Protein AF-A0A0E0DXK6-F1 (afdb_monomer_lite)

Structure (mmCIF, N/CA/C/O backbone):
data_AF-A0A0E0DXK6-F1
#
_entry.id   AF-A0A0E0DXK6-F1
#
loop_
_atom_site.group_PDB
_atom_site.id
_atom_site.type_symbol
_atom_site.label_atom_id
_atom_site.label_alt_id
_atom_site.label_comp_id
_atom_site.label_asym_id
_atom_site.label_entity_id
_atom_site.label_seq_id
_atom_site.pdbx_PDB_ins_code
_atom_site.Cartn_x
_atom_site.Cartn_y
_atom_site.Cartn_z
_atom_site.occupancy
_atom_site.B_iso_or_equiv
_atom_site.auth_seq_id
_atom_site.auth_comp_id
_atom_site.auth_asym_id
_atom_site.auth_atom_id
_atom_site.pdbx_PDB_model_num
ATOM 1 N N . MET A 1 1 ? -17.110 4.566 6.993 1.00 77.94 1 MET A N 1
ATOM 2 C CA . MET A 1 1 ? -17.532 3.185 7.330 1.00 77.94 1 MET A CA 1
ATOM 3 C C . MET A 1 1 ? -17.345 2.934 8.825 1.00 77.94 1 MET A C 1
ATOM 5 O O . MET A 1 1 ? -16.260 2.535 9.233 1.00 77.94 1 MET A O 1
ATOM 9 N N . PRO A 1 2 ? -18.360 3.194 9.663 1.00 79.94 2 PRO A N 1
ATOM 10 C CA . PRO A 1 2 ? -18.185 3.189 11.115 1.00 79.94 2 PRO A CA 1
ATOM 11 C C . PRO A 1 2 ? -17.995 1.789 11.714 1.00 79.94 2 PRO A C 1
ATOM 13 O O . PRO A 1 2 ? -17.408 1.677 12.774 1.00 79.94 2 PRO A O 1
ATOM 16 N N . ASN A 1 3 ? -18.426 0.709 11.062 1.00 87.56 3 ASN A N 1
ATOM 17 C CA . ASN A 1 3 ? -18.348 -0.640 11.646 1.00 87.56 3 ASN A CA 1
ATOM 18 C C . ASN A 1 3 ? -17.184 -1.491 11.117 1.00 87.56 3 ASN A C 1
ATOM 20 O O . ASN A 1 3 ? -17.057 -2.659 11.488 1.00 87.56 3 ASN A O 1
ATOM 24 N N . LEU A 1 4 ? -16.329 -0.928 10.259 1.00 90.69 4 LEU A N 1
ATOM 25 C CA . LEU A 1 4 ? -15.213 -1.662 9.675 1.00 90.69 4 LEU A CA 1
ATOM 26 C C . LEU A 1 4 ? -14.114 -1.863 10.723 1.00 90.69 4 LEU A C 1
ATOM 28 O O . LEU A 1 4 ? -13.473 -0.910 11.153 1.00 90.69 4 LEU A O 1
ATOM 32 N N . ARG A 1 5 ? -13.910 -3.117 11.137 1.00 89.69 5 ARG A N 1
ATOM 33 C CA . ARG A 1 5 ? -12.927 -3.489 12.170 1.00 89.69 5 ARG A CA 1
ATOM 34 C C . ARG A 1 5 ? -11.655 -4.109 11.613 1.00 89.69 5 ARG A C 1
ATOM 36 O O . ARG A 1 5 ? -10.638 -4.104 12.299 1.00 89.69 5 ARG A O 1
ATOM 43 N N . ARG A 1 6 ? -11.707 -4.660 10.403 1.00 90.75 6 ARG A N 1
ATOM 44 C CA . ARG A 1 6 ? -10.583 -5.343 9.758 1.00 90.75 6 ARG A CA 1
ATOM 45 C C . ARG A 1 6 ? -10.509 -4.889 8.313 1.00 90.75 6 ARG A C 1
ATOM 47 O O . ARG A 1 6 ? -11.538 -4.868 7.642 1.00 90.75 6 ARG A O 1
ATOM 54 N N . LEU A 1 7 ? -9.315 -4.549 7.853 1.00 89.88 7 LEU A N 1
ATOM 55 C CA . LEU A 1 7 ? -9.069 -4.130 6.480 1.00 89.88 7 LEU A CA 1
ATOM 56 C C . LEU A 1 7 ? -7.943 -4.980 5.898 1.00 89.88 7 LEU A C 1
ATOM 58 O O . LEU A 1 7 ? -6.872 -5.094 6.491 1.00 89.88 7 LEU A O 1
ATOM 62 N N . LYS A 1 8 ? -8.193 -5.571 4.731 1.00 90.69 8 LYS A N 1
ATOM 63 C CA . LYS A 1 8 ? -7.166 -6.201 3.904 1.00 90.69 8 LYS A CA 1
ATOM 64 C C . LYS A 1 8 ? -6.941 -5.324 2.683 1.00 90.69 8 LYS A C 1
ATOM 66 O O . LYS A 1 8 ? -7.903 -5.030 1.986 1.00 90.69 8 LYS A O 1
ATOM 71 N N . VAL A 1 9 ? -5.700 -4.914 2.448 1.00 88.88 9 VAL A N 1
ATOM 72 C CA . VAL A 1 9 ? -5.318 -4.114 1.274 1.00 88.88 9 VAL A CA 1
ATOM 73 C C . VAL A 1 9 ? -4.217 -4.851 0.525 1.00 88.88 9 VAL A C 1
ATOM 75 O O . VAL A 1 9 ? -3.211 -5.222 1.123 1.00 88.88 9 VAL A O 1
ATOM 78 N N . GLY A 1 10 ? -4.404 -5.091 -0.766 1.00 90.38 10 GLY A N 1
ATOM 79 C CA . GLY A 1 10 ? -3.390 -5.660 -1.649 1.00 90.38 10 GLY A CA 1
ATOM 80 C C . GLY A 1 10 ? -3.247 -4.768 -2.870 1.00 90.38 10 GLY A C 1
ATOM 81 O O . GLY A 1 10 ? -4.271 -4.423 -3.444 1.00 90.38 10 GLY A O 1
ATOM 82 N N . PHE A 1 11 ? -2.025 -4.369 -3.214 1.00 90.44 11 PHE A N 1
ATOM 83 C CA . PHE A 1 11 ? -1.752 -3.615 -4.439 1.00 90.44 11 PHE A CA 1
ATOM 84 C C . PHE A 1 11 ? -0.293 -3.777 -4.877 1.00 90.44 11 PHE A C 1
ATOM 86 O O . PHE A 1 11 ? 0.574 -4.150 -4.075 1.00 90.44 11 PHE A O 1
ATOM 93 N N . ASN A 1 12 ? -0.027 -3.483 -6.140 1.00 92.19 12 ASN A N 1
ATOM 94 C CA . ASN A 1 12 ? 1.287 -3.428 -6.746 1.00 92.19 12 ASN A CA 1
ATOM 95 C C . ASN A 1 12 ? 1.820 -2.002 -6.715 1.00 92.19 12 ASN A C 1
ATOM 97 O O . ASN A 1 12 ? 1.109 -1.028 -6.954 1.00 92.19 12 ASN A O 1
ATOM 101 N N . ALA A 1 13 ? 3.106 -1.878 -6.411 1.00 92.81 13 ALA A N 1
ATOM 102 C CA . ALA A 1 13 ? 3.802 -0.631 -6.633 1.00 92.81 13 ALA A CA 1
ATOM 103 C C . ALA A 1 13 ? 4.037 -0.443 -8.136 1.00 92.81 13 ALA A C 1
ATOM 105 O O . ALA A 1 13 ? 4.553 -1.352 -8.780 1.00 92.81 13 ALA A O 1
ATOM 106 N N . HIS A 1 14 ? 3.692 0.727 -8.663 1.00 91.31 14 HIS A N 1
ATOM 107 C CA . HIS A 1 14 ? 4.005 1.154 -10.022 1.00 91.31 14 HIS A CA 1
ATOM 108 C C . HIS A 1 14 ? 5.089 2.226 -10.020 1.00 91.31 14 HIS A C 1
ATOM 110 O O . HIS A 1 14 ? 5.211 3.021 -9.076 1.00 91.31 14 HIS A O 1
ATOM 116 N N . LYS A 1 15 ? 5.838 2.279 -11.121 1.00 92.00 15 LYS A N 1
ATOM 117 C CA . LYS A 1 15 ? 6.938 3.219 -11.293 1.00 92.00 15 LYS A CA 1
ATOM 118 C C . LYS A 1 15 ? 6.473 4.666 -11.161 1.00 92.00 15 LYS A C 1
ATOM 120 O O . LYS A 1 15 ? 5.619 5.134 -11.912 1.00 92.00 15 LYS A O 1
ATOM 125 N N . GLY A 1 16 ? 7.055 5.399 -10.211 1.00 86.31 16 GLY A N 1
ATOM 126 C CA . GLY A 1 16 ? 6.784 6.830 -10.023 1.00 86.31 16 GLY A CA 1
ATOM 127 C C . GLY A 1 16 ? 5.377 7.176 -9.512 1.00 86.31 16 GLY A C 1
ATOM 128 O O . GLY A 1 16 ? 5.025 8.359 -9.439 1.00 86.31 16 GLY A O 1
ATOM 129 N N . GLN A 1 17 ? 4.567 6.184 -9.130 1.00 88.69 17 GLN A N 1
ATOM 130 C CA . GLN A 1 17 ? 3.220 6.414 -8.616 1.00 88.69 17 GLN A CA 1
ATOM 131 C C . GLN A 1 17 ? 3.251 7.002 -7.196 1.00 88.69 17 GLN A C 1
ATOM 133 O O . GLN A 1 17 ? 4.097 6.673 -6.362 1.00 88.69 17 GLN A O 1
ATOM 138 N N . LYS A 1 18 ? 2.287 7.881 -6.893 1.00 87.56 18 LYS A N 1
ATOM 139 C CA . LYS A 1 18 ? 2.101 8.464 -5.556 1.00 87.56 18 LYS A CA 1
ATOM 140 C C . LYS A 1 18 ? 0.942 7.784 -4.829 1.00 87.56 18 LYS A C 1
ATOM 142 O O . LYS A 1 18 ? -0.215 7.960 -5.195 1.00 87.56 18 LYS A O 1
ATOM 147 N N . TYR A 1 19 ? 1.241 7.100 -3.729 1.00 87.25 19 TYR A N 1
ATOM 148 C CA . TYR A 1 19 ? 0.256 6.325 -2.956 1.00 87.25 19 TYR A CA 1
ATOM 149 C C . TYR A 1 19 ? -0.472 7.128 -1.868 1.00 87.25 19 TYR A C 1
ATOM 151 O O . TYR A 1 19 ? -1.392 6.621 -1.230 1.00 87.25 19 TYR A O 1
ATOM 159 N N . GLY A 1 20 ? -0.077 8.386 -1.636 1.00 83.00 20 GLY A N 1
ATOM 160 C CA . GLY A 1 20 ? -0.628 9.211 -0.556 1.00 83.00 20 GLY A CA 1
ATOM 161 C C . GLY A 1 20 ? -2.147 9.378 -0.641 1.00 83.00 20 GLY A C 1
ATOM 162 O O . GLY A 1 20 ? -2.840 9.139 0.342 1.00 83.00 20 GLY A O 1
ATOM 163 N N . ASN A 1 21 ? -2.670 9.708 -1.826 1.00 84.31 21 ASN A N 1
ATOM 164 C CA . ASN A 1 21 ? -4.106 9.936 -2.023 1.00 84.31 21 ASN A CA 1
ATOM 165 C C . ASN A 1 21 ? -4.917 8.640 -1.907 1.00 84.31 21 ASN A C 1
ATOM 167 O O . ASN A 1 21 ? -5.960 8.629 -1.261 1.00 84.31 21 ASN A O 1
ATOM 171 N N . MET A 1 22 ? -4.406 7.542 -2.475 1.00 84.06 22 MET A N 1
ATOM 172 C CA . MET A 1 22 ? -5.046 6.223 -2.412 1.00 84.06 22 MET A CA 1
ATOM 173 C C . MET A 1 22 ? -5.229 5.754 -0.960 1.00 84.06 22 MET A C 1
ATOM 175 O O . MET A 1 22 ? -6.248 5.163 -0.612 1.00 84.06 22 MET A O 1
ATOM 179 N N . LEU A 1 23 ? -4.251 6.041 -0.098 1.00 88.88 23 LEU A N 1
ATOM 180 C CA . LEU A 1 23 ? -4.207 5.533 1.274 1.00 88.88 23 LEU A CA 1
ATOM 181 C C . LEU A 1 23 ? -4.749 6.525 2.312 1.00 88.88 23 LEU A C 1
ATOM 183 O O . LEU A 1 23 ? -5.051 6.120 3.436 1.00 88.88 23 LEU A O 1
ATOM 187 N N . ALA A 1 24 ? -4.937 7.797 1.945 1.00 85.38 24 ALA A N 1
ATOM 188 C CA . ALA A 1 24 ? -5.436 8.846 2.837 1.00 85.38 24 ALA A CA 1
ATOM 189 C C . ALA A 1 24 ? -6.782 8.491 3.489 1.00 85.38 24 ALA A C 1
ATOM 191 O O . ALA A 1 24 ? -7.034 8.874 4.627 1.00 85.38 24 ALA A O 1
ATOM 192 N N . GLY A 1 25 ? -7.630 7.705 2.816 1.00 87.25 25 GLY A N 1
ATOM 193 C CA . GLY A 1 25 ? -8.927 7.279 3.349 1.00 87.25 25 GLY A CA 1
ATOM 194 C C . GLY A 1 25 ? -8.843 6.415 4.614 1.00 87.25 25 GLY A C 1
ATOM 195 O O . GLY A 1 25 ? -9.767 6.434 5.430 1.00 87.25 25 GLY A O 1
ATOM 196 N N . ILE A 1 26 ? -7.732 5.694 4.821 1.00 89.00 26 ILE A N 1
ATOM 197 C CA . ILE A 1 26 ? -7.572 4.763 5.951 1.00 89.00 26 ILE A CA 1
ATOM 198 C C . ILE A 1 26 ? -7.615 5.510 7.289 1.00 89.00 26 ILE A C 1
ATOM 200 O O . ILE A 1 26 ? -8.166 4.995 8.261 1.00 89.00 26 ILE A O 1
ATOM 204 N N . GLN A 1 27 ? -7.127 6.754 7.334 1.00 86.38 27 GLN A N 1
ATOM 205 C CA . GLN A 1 27 ? -7.101 7.560 8.558 1.00 86.38 27 GLN A CA 1
ATOM 206 C C . GLN A 1 27 ? -8.502 7.843 9.135 1.00 86.38 27 GLN A C 1
ATOM 208 O O . GLN A 1 27 ? -8.633 8.165 10.313 1.00 86.38 27 GLN A O 1
ATOM 213 N N . HIS A 1 28 ? -9.554 7.725 8.318 1.00 87.69 28 HIS A N 1
ATOM 214 C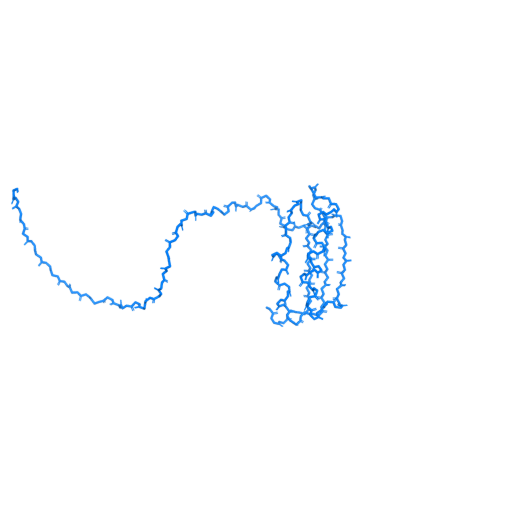 CA . HIS A 1 28 ? -10.937 7.994 8.712 1.00 87.69 28 HIS A CA 1
ATOM 215 C C . HIS A 1 28 ? -11.680 6.744 9.216 1.00 87.69 28 HIS A C 1
ATOM 217 O O . HIS A 1 28 ? -12.855 6.819 9.586 1.00 87.69 28 HIS A O 1
ATOM 223 N N . LEU A 1 29 ? -11.025 5.580 9.247 1.00 90.31 29 LEU A N 1
ATOM 224 C CA . LEU A 1 29 ? -11.610 4.311 9.682 1.00 90.31 29 LEU A CA 1
ATOM 225 C C . LEU A 1 29 ? -11.454 4.107 11.199 1.00 90.31 29 LEU A C 1
ATOM 227 O O . LEU A 1 29 ? -10.849 3.141 11.647 1.00 90.31 29 LEU A O 1
ATOM 231 N N . LEU A 1 30 ? -12.057 4.989 12.000 1.00 87.12 30 LEU A N 1
ATOM 232 C CA . LEU A 1 30 ? -11.813 5.101 13.452 1.00 87.12 30 LEU A CA 1
ATOM 233 C C . LEU A 1 30 ? -12.002 3.806 14.270 1.00 87.12 30 LEU A C 1
ATOM 235 O O . LEU A 1 30 ? -11.368 3.638 15.307 1.00 87.12 30 LEU A O 1
ATOM 239 N N . ASN A 1 31 ? -12.861 2.887 13.818 1.00 89.44 31 ASN A N 1
ATOM 240 C CA . ASN A 1 31 ? -13.141 1.616 14.503 1.00 89.44 31 ASN A CA 1
ATOM 241 C C . ASN A 1 31 ? -12.312 0.430 13.979 1.00 89.44 31 ASN A C 1
ATOM 243 O O . ASN A 1 31 ? -12.549 -0.720 14.372 1.00 89.44 31 ASN A O 1
ATOM 247 N N . LEU A 1 32 ? -11.341 0.699 13.106 1.00 89.50 32 LEU A N 1
ATOM 248 C CA . LEU A 1 32 ? -10.431 -0.290 12.553 1.00 89.50 32 LEU A CA 1
ATOM 249 C C . LEU A 1 32 ? -9.482 -0.790 13.646 1.00 89.50 32 LEU A C 1
ATOM 251 O O . LEU A 1 32 ? -8.849 -0.007 14.349 1.00 89.50 32 LEU A O 1
ATOM 255 N N . LYS A 1 33 ? -9.403 -2.109 13.804 1.00 88.75 33 LYS A N 1
ATOM 256 C CA . LYS A 1 33 ? -8.596 -2.787 14.829 1.00 88.75 33 LYS A CA 1
ATOM 257 C C . LYS A 1 33 ? -7.406 -3.528 14.243 1.00 88.75 33 LYS A C 1
ATOM 259 O O . LYS A 1 33 ? -6.405 -3.678 14.933 1.00 88.75 33 LYS A O 1
ATOM 264 N N . GLU A 1 34 ? -7.535 -3.994 13.007 1.00 88.69 34 GLU A N 1
ATOM 265 C CA . GLU A 1 34 ? -6.535 -4.812 12.327 1.00 88.69 34 GLU A CA 1
ATOM 266 C C . GLU A 1 34 ? -6.427 -4.397 10.863 1.00 88.69 34 GLU A C 1
ATOM 268 O O . GLU A 1 34 ? -7.438 -4.218 10.174 1.00 88.69 34 GLU A O 1
ATOM 273 N N . ILE A 1 35 ? -5.189 -4.294 10.391 1.00 88.50 35 ILE A N 1
ATOM 274 C CA . ILE A 1 35 ? -4.868 -4.075 8.986 1.00 88.50 35 ILE A CA 1
ATOM 275 C C . ILE A 1 35 ? -3.913 -5.174 8.532 1.00 88.50 35 ILE A C 1
ATOM 277 O O . ILE A 1 35 ? -2.847 -5.353 9.110 1.00 88.50 35 ILE A O 1
ATOM 281 N N . ALA A 1 36 ? -4.258 -5.875 7.463 1.00 87.88 36 ALA A N 1
ATOM 282 C CA . ALA A 1 36 ? -3.333 -6.767 6.779 1.00 87.88 36 ALA A CA 1
ATOM 283 C C . ALA A 1 36 ? -3.051 -6.200 5.390 1.00 87.88 36 ALA A C 1
ATOM 285 O O . ALA A 1 36 ? -3.987 -5.974 4.620 1.00 87.88 36 ALA A O 1
ATOM 286 N N . ARG A 1 37 ? -1.776 -5.973 5.059 1.00 88.19 37 ARG A N 1
ATOM 287 C CA . ARG A 1 37 ? -1.402 -5.478 3.730 1.00 88.19 37 ARG A CA 1
ATOM 288 C C . ARG A 1 37 ? -0.534 -6.457 2.952 1.00 88.19 37 ARG A C 1
ATOM 290 O O . ARG A 1 37 ? 0.322 -7.132 3.528 1.00 88.19 37 ARG A O 1
ATOM 297 N N . LYS A 1 38 ? -0.716 -6.460 1.634 1.00 92.19 38 LYS A N 1
ATOM 298 C CA . LYS A 1 38 ? 0.174 -7.083 0.654 1.00 92.19 38 LYS A CA 1
ATOM 299 C C . LYS A 1 38 ? 0.653 -6.019 -0.327 1.00 92.19 38 LYS A C 1
ATOM 301 O O . LYS A 1 38 ? -0.176 -5.358 -0.940 1.00 92.19 38 LYS A O 1
ATOM 306 N N . ILE A 1 39 ? 1.965 -5.848 -0.447 1.00 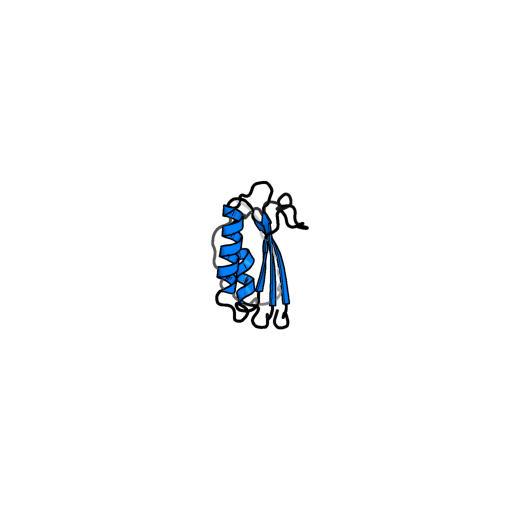91.38 39 ILE A N 1
ATOM 307 C CA . ILE A 1 39 ? 2.557 -4.923 -1.421 1.00 91.38 39 ILE A CA 1
ATOM 308 C C . ILE A 1 39 ? 3.398 -5.738 -2.400 1.00 91.38 39 ILE A C 1
ATOM 310 O O . ILE A 1 39 ? 4.392 -6.356 -1.996 1.00 91.38 39 ILE A O 1
ATOM 314 N N . GLY A 1 40 ? 2.956 -5.754 -3.653 1.00 91.62 40 GLY A N 1
ATOM 315 C CA . GLY A 1 40 ? 3.674 -6.295 -4.803 1.00 91.62 40 GLY A CA 1
ATOM 316 C C . GLY A 1 40 ? 4.465 -5.220 -5.542 1.00 91.62 40 GLY A C 1
ATOM 317 O O . GLY A 1 40 ? 4.465 -4.055 -5.139 1.00 91.62 40 GLY A O 1
ATOM 318 N N . ALA A 1 41 ? 5.132 -5.604 -6.621 1.00 92.50 41 ALA A N 1
ATOM 319 C CA . ALA A 1 41 ? 5.707 -4.695 -7.601 1.00 92.50 41 ALA A CA 1
ATOM 320 C C . ALA A 1 41 ? 5.144 -5.040 -8.985 1.00 92.50 41 ALA A C 1
ATOM 322 O O . ALA A 1 41 ? 5.055 -6.211 -9.355 1.00 92.50 41 ALA A O 1
ATOM 323 N N . ALA A 1 42 ? 4.740 -4.019 -9.735 1.00 91.31 42 ALA A N 1
ATOM 324 C CA . ALA A 1 42 ? 4.403 -4.163 -11.140 1.00 91.31 42 ALA A CA 1
ATOM 325 C C . ALA A 1 42 ? 5.672 -4.437 -11.963 1.00 91.31 42 ALA A C 1
ATOM 327 O O . ALA A 1 42 ? 6.789 -4.185 -11.514 1.00 91.31 42 ALA A O 1
ATOM 328 N N . THR A 1 43 ? 5.508 -4.944 -13.186 1.00 89.31 43 THR A N 1
ATOM 329 C CA . THR A 1 43 ? 6.632 -5.324 -14.062 1.00 89.31 43 THR A CA 1
ATOM 330 C C . THR A 1 43 ? 7.576 -4.159 -14.380 1.00 89.31 43 THR A C 1
ATOM 332 O O . THR A 1 43 ? 8.752 -4.376 -14.655 1.00 89.31 43 THR A O 1
ATOM 335 N N . ASP A 1 44 ? 7.071 -2.927 -14.352 1.00 90.31 44 ASP A N 1
ATOM 336 C CA . ASP A 1 44 ? 7.817 -1.702 -14.631 1.00 90.31 44 ASP A CA 1
ATOM 337 C C . ASP A 1 44 ? 8.414 -1.034 -13.380 1.00 90.31 44 ASP A C 1
ATOM 339 O O . ASP A 1 44 ? 9.156 -0.058 -13.518 1.00 90.31 44 ASP A O 1
ATOM 343 N N . ALA A 1 45 ? 8.110 -1.544 -12.184 1.00 91.88 45 ALA A N 1
ATOM 344 C CA . ALA A 1 45 ? 8.480 -0.954 -10.904 1.00 91.88 45 ALA A CA 1
ATOM 345 C C . ALA A 1 45 ? 9.686 -1.646 -10.263 1.00 91.88 45 ALA A C 1
ATOM 347 O O . ALA A 1 45 ? 9.889 -2.854 -10.398 1.00 91.88 45 ALA A O 1
ATOM 348 N N . ASP A 1 46 ? 10.473 -0.875 -9.516 1.00 91.00 46 ASP A N 1
ATOM 349 C CA . ASP A 1 46 ? 11.630 -1.388 -8.792 1.00 91.00 46 ASP A CA 1
ATOM 350 C C . ASP A 1 46 ? 11.389 -1.507 -7.273 1.00 91.00 46 ASP A C 1
ATOM 352 O O . ASP A 1 46 ? 10.325 -1.207 -6.721 1.00 91.00 46 ASP A O 1
ATOM 356 N N . GLU A 1 47 ? 12.408 -1.977 -6.552 1.00 90.69 47 GLU A N 1
ATOM 357 C CA . GLU A 1 47 ? 12.351 -2.097 -5.093 1.00 90.69 47 GLU A CA 1
ATOM 358 C C . GLU A 1 47 ? 12.214 -0.729 -4.394 1.00 90.69 47 GLU A C 1
ATOM 360 O O . GLU A 1 47 ? 11.665 -0.642 -3.292 1.00 90.69 47 GLU A O 1
ATOM 365 N N . SER A 1 48 ? 12.676 0.358 -5.016 1.00 91.44 48 SER A N 1
ATOM 366 C CA . SER A 1 48 ? 12.504 1.718 -4.497 1.00 91.44 48 SER A CA 1
ATOM 367 C C . SER A 1 48 ? 11.043 2.149 -4.579 1.00 91.44 48 SER A C 1
ATOM 369 O O . SER A 1 48 ? 10.528 2.691 -3.599 1.00 91.44 48 SER A O 1
ATOM 371 N N . ASP A 1 49 ? 10.354 1.850 -5.683 1.00 92.94 49 ASP A N 1
ATOM 372 C CA . ASP A 1 49 ? 8.914 2.083 -5.832 1.00 92.94 49 ASP A CA 1
ATOM 373 C C . ASP A 1 49 ? 8.124 1.298 -4.775 1.00 92.94 49 ASP A C 1
ATOM 375 O O . ASP A 1 49 ? 7.260 1.845 -4.081 1.00 92.94 49 ASP A O 1
ATOM 379 N N . LYS A 1 50 ? 8.490 0.030 -4.557 1.00 91.56 50 LYS A N 1
ATOM 380 C CA . LYS A 1 50 ? 7.895 -0.815 -3.511 1.00 91.56 50 LYS A CA 1
ATOM 381 C C . LYS A 1 50 ? 8.123 -0.256 -2.106 1.00 91.56 50 LYS A C 1
ATOM 383 O O . LYS A 1 50 ? 7.209 -0.238 -1.276 1.00 91.56 50 LYS A O 1
ATOM 388 N N . ARG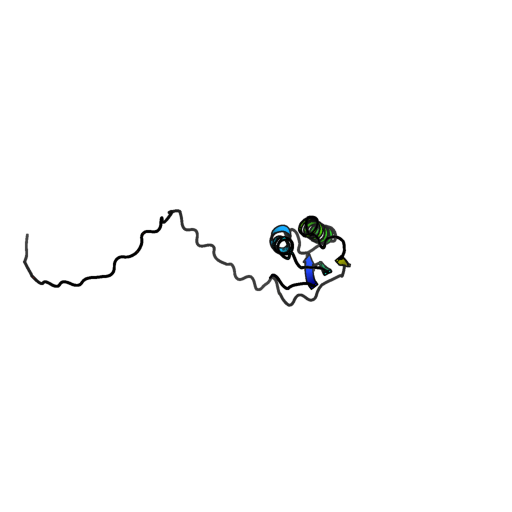 A 1 51 ? 9.328 0.252 -1.823 1.00 91.94 51 ARG A N 1
ATOM 389 C CA . ARG A 1 51 ? 9.649 0.944 -0.561 1.00 91.94 51 ARG A CA 1
ATOM 390 C C . ARG A 1 51 ? 8.866 2.245 -0.411 1.00 91.94 51 ARG A C 1
ATOM 392 O O . ARG A 1 51 ? 8.417 2.539 0.696 1.00 91.94 51 ARG A O 1
ATOM 399 N N . ALA A 1 52 ? 8.667 3.000 -1.489 1.00 92.31 52 ALA A N 1
ATOM 400 C CA . ALA A 1 52 ? 7.873 4.225 -1.478 1.00 92.31 52 ALA A CA 1
ATOM 401 C C . ALA A 1 52 ? 6.394 3.935 -1.171 1.00 92.31 52 ALA A C 1
ATOM 403 O O . ALA A 1 52 ? 5.802 4.616 -0.329 1.00 92.31 52 ALA A O 1
ATOM 404 N N . ALA A 1 53 ? 5.824 2.885 -1.770 1.00 91.94 53 ALA A N 1
ATOM 405 C CA . ALA A 1 53 ? 4.485 2.387 -1.456 1.00 91.94 53 ALA A CA 1
ATOM 406 C C . ALA A 1 53 ? 4.343 2.003 0.020 1.00 91.94 53 ALA A C 1
ATOM 408 O O . ALA A 1 53 ? 3.411 2.424 0.713 1.00 91.94 53 ALA A O 1
ATOM 409 N N . GLU A 1 54 ? 5.308 1.242 0.533 1.00 91.75 54 GLU A N 1
ATOM 410 C CA . GLU A 1 54 ? 5.332 0.844 1.934 1.00 91.75 54 GLU A CA 1
ATOM 411 C C . GLU A 1 54 ? 5.412 2.043 2.883 1.00 91.75 54 GLU A C 1
ATOM 413 O O . GLU A 1 54 ? 4.672 2.082 3.875 1.00 91.75 54 GLU A O 1
ATOM 418 N N . TYR A 1 55 ? 6.283 3.004 2.579 1.00 90.69 55 TYR A N 1
ATOM 419 C CA . TYR A 1 55 ? 6.460 4.211 3.374 1.00 90.69 55 TYR A CA 1
ATOM 420 C C . TYR A 1 55 ? 5.190 5.065 3.387 1.00 90.69 55 TYR A C 1
ATOM 422 O O . TYR A 1 55 ? 4.726 5.461 4.455 1.00 90.69 55 TYR A O 1
ATOM 430 N N . ALA A 1 56 ? 4.574 5.292 2.225 1.00 90.94 56 ALA A N 1
ATOM 431 C CA . ALA A 1 56 ? 3.338 6.062 2.114 1.00 90.94 56 ALA A CA 1
ATOM 432 C C . ALA A 1 56 ? 2.198 5.444 2.935 1.00 90.94 56 ALA A C 1
ATOM 434 O O . ALA A 1 56 ? 1.463 6.154 3.622 1.00 90.94 56 ALA A O 1
ATOM 435 N N . PHE A 1 57 ? 2.093 4.116 2.930 1.00 89.81 57 PHE A N 1
ATOM 436 C CA . PHE A 1 57 ? 1.131 3.410 3.767 1.00 89.81 57 PHE A CA 1
ATOM 437 C C . PHE A 1 57 ? 1.421 3.594 5.252 1.00 89.81 57 PHE A C 1
ATOM 439 O O . PHE A 1 57 ? 0.505 3.900 6.013 1.00 89.81 57 PHE A O 1
ATOM 446 N N . HIS A 1 58 ? 2.685 3.465 5.668 1.00 87.75 58 HIS A N 1
ATOM 447 C CA . HIS A 1 58 ? 3.074 3.732 7.050 1.00 87.75 58 HIS A CA 1
ATOM 448 C C . HIS A 1 58 ? 2.705 5.165 7.455 1.00 87.75 58 HIS A C 1
ATOM 450 O O . HIS A 1 58 ? 2.132 5.372 8.521 1.00 87.75 58 HIS A O 1
ATOM 456 N N . CYS A 1 59 ? 2.938 6.153 6.588 1.00 88.56 59 CYS A N 1
ATOM 457 C CA . CYS A 1 59 ? 2.513 7.529 6.823 1.00 88.56 59 CYS A CA 1
ATOM 458 C C . CYS A 1 59 ? 0.992 7.650 6.991 1.00 88.56 59 CYS A C 1
ATOM 460 O O . CYS A 1 59 ? 0.555 8.299 7.943 1.00 88.56 59 CYS A O 1
ATOM 462 N N . ALA A 1 60 ? 0.196 6.995 6.140 1.00 87.50 60 ALA A N 1
ATOM 463 C CA . ALA A 1 60 ? -1.267 7.036 6.204 1.00 87.50 60 ALA A CA 1
ATOM 464 C C . ALA A 1 60 ? -1.829 6.470 7.520 1.00 87.50 60 ALA A C 1
ATOM 466 O O . ALA A 1 60 ? -2.811 6.990 8.049 1.00 87.50 60 ALA A O 1
ATOM 467 N N . ILE A 1 61 ? -1.187 5.441 8.083 1.00 86.62 61 ILE A N 1
ATOM 468 C CA . ILE A 1 61 ? -1.626 4.817 9.341 1.00 86.62 61 ILE A CA 1
ATOM 469 C C . ILE A 1 61 ? -0.880 5.319 10.579 1.00 86.62 61 ILE A C 1
ATOM 471 O O . ILE A 1 61 ? -1.286 5.001 11.693 1.00 86.62 61 ILE A O 1
ATOM 475 N N . SER A 1 62 ? 0.185 6.111 10.420 1.00 86.25 62 SER A N 1
ATOM 476 C CA . SER A 1 62 ? 1.055 6.547 11.526 1.00 86.25 62 SER A CA 1
ATOM 477 C C . SER A 1 62 ? 0.304 7.297 12.629 1.00 86.25 62 SER A C 1
ATOM 479 O O . SER A 1 62 ? 0.637 7.177 13.805 1.00 86.25 62 SER A O 1
ATOM 481 N N . LYS A 1 63 ? -0.740 8.040 12.251 1.00 82.38 63 LYS A N 1
ATOM 482 C CA . LYS A 1 63 ? -1.605 8.807 13.158 1.00 82.38 63 LYS A CA 1
ATOM 483 C C . LYS A 1 63 ? -2.871 8.045 13.568 1.00 82.38 63 LYS A C 1
ATOM 485 O O . LYS A 1 63 ? -3.679 8.576 14.324 1.00 82.38 63 LYS A O 1
ATOM 490 N N . HIS A 1 64 ? -3.073 6.831 13.056 1.00 84.69 64 HIS A N 1
ATOM 491 C CA . HIS A 1 64 ? -4.292 6.063 13.281 1.00 84.69 64 HIS A CA 1
ATOM 492 C C . HIS A 1 64 ? -4.190 5.226 14.573 1.00 84.69 64 HIS A C 1
ATOM 494 O O . HIS A 1 64 ? -3.166 4.577 14.789 1.00 84.69 64 HIS A O 1
ATOM 500 N N . PRO A 1 65 ? -5.247 5.139 15.408 1.00 76.00 65 PRO A N 1
ATOM 501 C CA . PRO A 1 65 ? -5.230 4.351 16.651 1.00 76.00 65 PRO A CA 1
ATOM 502 C C . PRO A 1 65 ? -4.881 2.864 16.471 1.00 76.00 65 PRO A C 1
ATOM 504 O O . PRO A 1 65 ? -4.415 2.207 17.398 1.00 76.00 65 PRO A O 1
ATOM 507 N N . CYS A 1 66 ? -5.094 2.321 15.270 1.00 75.25 66 CYS A N 1
ATOM 508 C CA . CYS A 1 66 ? -4.787 0.929 14.937 1.00 75.25 66 CYS A CA 1
ATOM 509 C C . CYS A 1 66 ? -3.318 0.679 14.558 1.00 75.25 66 CYS A C 1
ATOM 511 O O . CYS A 1 66 ? -2.974 -0.454 14.222 1.00 75.25 66 CYS A O 1
ATOM 513 N N . CYS A 1 67 ? -2.453 1.698 14.599 1.00 71.25 67 CYS A N 1
ATOM 514 C CA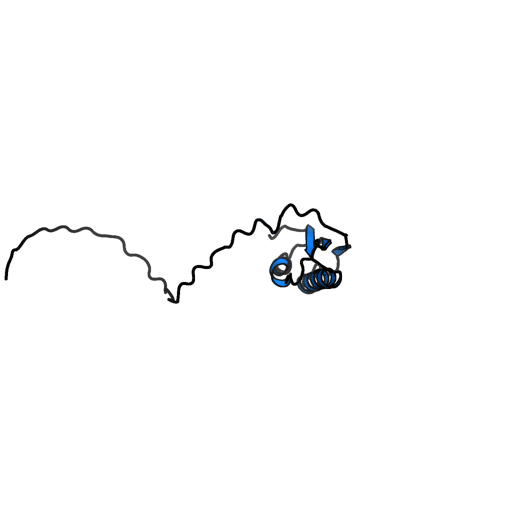 . CYS A 1 67 ? -1.050 1.599 14.190 1.00 71.25 67 CYS A CA 1
ATOM 515 C C . CYS A 1 67 ? -0.265 0.497 14.921 1.00 71.25 67 CYS A C 1
ATOM 517 O O . CYS A 1 67 ? 0.774 0.073 14.439 1.00 71.25 67 CYS A O 1
ATOM 519 N N . ARG A 1 68 ? -0.744 -0.006 16.065 1.00 69.62 68 ARG A N 1
ATOM 520 C CA . ARG A 1 68 ? -0.077 -1.089 16.801 1.00 69.62 68 ARG A CA 1
ATOM 521 C C . ARG A 1 68 ? -0.355 -2.497 16.246 1.00 69.62 68 ARG A C 1
ATOM 523 O O . ARG A 1 68 ? 0.367 -3.420 16.597 1.00 69.62 68 ARG A O 1
ATOM 530 N N . ASN A 1 69 ? -1.384 -2.678 15.413 1.00 70.44 69 ASN A N 1
ATOM 531 C CA . ASN A 1 69 ? -1.881 -3.997 14.999 1.00 70.44 69 ASN A CA 1
ATOM 532 C C . ASN A 1 69 ? -1.979 -4.114 13.467 1.00 70.44 69 ASN A C 1
ATOM 534 O O . ASN A 1 69 ? -3.083 -4.161 12.912 1.00 70.44 69 ASN A O 1
ATOM 538 N N . PHE A 1 70 ? -0.838 -4.153 12.772 1.00 73.19 70 PHE A N 1
ATOM 539 C CA . PHE A 1 70 ? -0.821 -4.417 11.331 1.00 73.19 70 PHE A CA 1
ATOM 540 C C . PHE A 1 70 ? 0.206 -5.479 10.917 1.00 73.19 70 PHE A C 1
ATOM 542 O O . PHE A 1 70 ? 1.313 -5.521 11.447 1.00 73.19 70 PHE A O 1
ATOM 549 N N . ASP A 1 71 ? -0.181 -6.333 9.962 1.00 76.94 71 ASP A N 1
ATOM 550 C CA . ASP A 1 71 ? 0.686 -7.329 9.311 1.00 76.94 71 ASP A CA 1
ATOM 551 C C . ASP A 1 71 ? 1.146 -6.789 7.950 1.00 76.94 71 ASP A C 1
ATOM 553 O O . ASP A 1 71 ? 0.333 -6.323 7.138 1.00 76.94 71 ASP A O 1
ATOM 557 N N . VAL A 1 72 ? 2.454 -6.850 7.702 1.00 76.00 72 VAL A N 1
ATOM 558 C CA . VAL A 1 72 ? 3.079 -6.426 6.448 1.00 76.00 72 VAL A CA 1
ATOM 559 C C . VAL A 1 72 ? 3.607 -7.643 5.724 1.00 76.00 72 VAL A C 1
ATOM 561 O O . VAL A 1 72 ? 4.550 -8.287 6.176 1.00 76.00 72 VAL A O 1
ATOM 564 N N . ARG A 1 73 ? 3.072 -7.888 4.528 1.00 86.69 73 ARG A N 1
ATOM 565 C CA . ARG A 1 73 ? 3.622 -8.883 3.613 1.00 86.69 73 ARG A CA 1
ATOM 566 C C . ARG A 1 73 ? 4.079 -8.211 2.332 1.00 86.69 73 ARG A C 1
ATOM 568 O O . ARG A 1 73 ? 3.285 -7.607 1.615 1.00 86.69 73 ARG A O 1
ATOM 575 N N . ARG A 1 74 ? 5.371 -8.327 2.047 1.00 87.44 74 ARG A N 1
ATOM 576 C CA . ARG A 1 74 ? 5.918 -8.039 0.723 1.00 87.44 74 ARG A CA 1
ATOM 577 C C . ARG A 1 74 ? 5.801 -9.303 -0.114 1.00 87.44 74 ARG A C 1
ATOM 579 O O . ARG A 1 74 ? 6.143 -10.381 0.362 1.00 87.44 74 ARG A O 1
ATOM 586 N N . VAL A 1 75 ? 5.296 -9.161 -1.327 1.00 87.50 75 VAL A N 1
ATOM 587 C CA . VAL A 1 75 ? 5.168 -10.249 -2.307 1.00 87.50 75 VAL A CA 1
ATOM 588 C C . VAL A 1 75 ? 5.753 -9.784 -3.631 1.00 87.50 75 VAL A C 1
ATOM 590 O O . VAL A 1 75 ? 5.966 -8.585 -3.787 1.00 87.50 75 VAL A O 1
ATOM 593 N N . ASP A 1 76 ? 6.055 -10.683 -4.560 1.00 86.94 76 ASP A N 1
ATOM 594 C CA . ASP A 1 76 ? 6.629 -10.275 -5.849 1.00 86.94 76 ASP A CA 1
ATOM 595 C C . ASP A 1 76 ? 5.605 -9.489 -6.663 1.00 86.94 76 ASP A C 1
ATOM 597 O O . ASP A 1 76 ? 5.854 -8.344 -7.025 1.00 86.94 76 ASP A O 1
ATOM 601 N N . GLN A 1 77 ? 4.404 -10.043 -6.802 1.00 86.12 77 GLN A N 1
ATOM 602 C CA . GLN A 1 77 ? 3.269 -9.400 -7.446 1.00 86.12 77 GLN A CA 1
ATOM 603 C C . GLN A 1 77 ? 1.988 -9.761 -6.686 1.00 86.12 77 GLN A C 1
ATOM 605 O O . GLN A 1 77 ? 1.843 -10.866 -6.155 1.00 86.12 77 GLN A O 1
ATOM 610 N N . VAL A 1 78 ? 1.077 -8.803 -6.579 1.00 84.75 78 VAL A N 1
ATOM 611 C CA . VAL A 1 78 ? -0.304 -9.021 -6.158 1.00 84.75 78 VAL A CA 1
ATOM 612 C C . VAL A 1 78 ? -1.120 -9.222 -7.426 1.00 84.75 78 VAL A C 1
ATOM 614 O O . VAL A 1 78 ? -0.984 -8.446 -8.368 1.00 84.75 78 VAL A O 1
ATOM 617 N N . ASP A 1 79 ? -1.943 -10.266 -7.444 1.00 80.38 79 ASP A N 1
ATOM 618 C CA . ASP A 1 79 ? -2.964 -10.428 -8.474 1.00 80.38 79 ASP A CA 1
ATOM 619 C C . ASP A 1 79 ? -3.984 -9.302 -8.279 1.00 80.38 79 ASP A C 1
ATOM 621 O O . ASP A 1 79 ? -4.739 -9.287 -7.302 1.00 80.38 79 ASP A O 1
ATOM 625 N N . GLU A 1 80 ? -3.863 -8.268 -9.103 1.00 67.88 80 GLU A N 1
ATOM 626 C CA . GLU A 1 80 ? -4.774 -7.139 -9.103 1.00 67.88 80 GLU A CA 1
ATOM 627 C C . GLU A 1 80 ? -5.860 -7.438 -10.124 1.00 67.88 80 GLU A C 1
ATOM 629 O O . GLU A 1 80 ? -5.581 -7.542 -11.314 1.00 67.88 80 GLU A O 1
ATOM 634 N N . ASP A 1 81 ? -7.115 -7.472 -9.677 1.00 65.12 81 ASP A N 1
ATOM 635 C CA . ASP A 1 81 ? -8.287 -7.541 -10.565 1.00 65.12 81 ASP A CA 1
ATOM 636 C C . ASP A 1 81 ? -8.420 -6.287 -11.472 1.00 65.12 81 ASP A C 1
ATOM 638 O O . ASP A 1 81 ? -9.413 -6.115 -12.174 1.00 65.12 81 ASP A O 1
ATOM 642 N N . TYR A 1 82 ? -7.436 -5.379 -11.438 1.00 58.78 82 TYR A N 1
ATOM 643 C CA . TYR A 1 82 ? -7.393 -4.092 -12.112 1.00 58.78 82 TYR A CA 1
ATOM 644 C C . TYR A 1 82 ? -6.201 -4.035 -13.077 1.00 58.78 82 TYR A C 1
ATOM 646 O O . TYR A 1 82 ? -5.048 -4.034 -12.649 1.00 58.78 82 TYR A O 1
ATOM 654 N N . SER A 1 83 ? -6.470 -3.950 -14.383 1.00 56.16 83 SER A N 1
ATOM 655 C CA . SER A 1 83 ? -5.444 -3.648 -15.388 1.00 56.16 83 SER A CA 1
ATOM 656 C C . SER A 1 83 ? -5.314 -2.130 -15.567 1.00 56.16 83 SER A C 1
ATOM 658 O O . SER A 1 83 ? -6.295 -1.481 -15.930 1.00 56.16 83 SER A O 1
ATOM 660 N N . PRO A 1 84 ? -4.112 -1.538 -15.413 1.00 53.25 84 PRO A N 1
ATOM 661 C CA . PRO A 1 84 ? -3.884 -0.110 -15.666 1.00 53.25 84 PRO A CA 1
ATOM 662 C C . PRO A 1 84 ? -4.292 0.348 -17.076 1.00 53.25 84 PRO A C 1
ATOM 664 O O . PRO A 1 84 ? -4.552 1.528 -17.294 1.00 53.25 84 PRO A O 1
ATOM 667 N N . SER A 1 85 ? -4.366 -0.584 -18.031 1.00 55.06 85 SER A N 1
ATOM 668 C CA . SER A 1 85 ? -4.777 -0.354 -19.420 1.00 55.06 85 SER A CA 1
ATOM 669 C C . SER A 1 85 ? -6.232 0.107 -19.587 1.00 55.06 85 SER A C 1
ATOM 671 O O . SER A 1 85 ? -6.606 0.488 -20.691 1.00 55.06 85 SER A O 1
ATOM 673 N N . GLU A 1 86 ? -7.047 0.067 -18.530 1.00 48.53 86 GLU A N 1
ATOM 674 C CA . GLU A 1 86 ? -8.478 0.401 -18.570 1.00 48.53 86 GLU A CA 1
ATOM 675 C C . GLU A 1 86 ? -8.824 1.777 -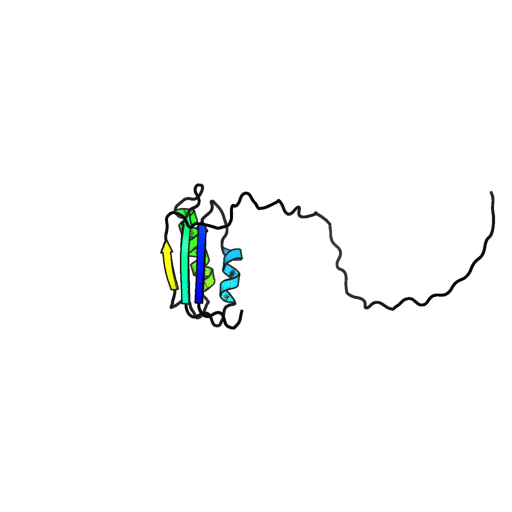17.978 1.00 48.53 86 GLU A C 1
ATOM 677 O O . GLU A 1 86 ? -10.001 2.127 -17.873 1.00 48.53 86 GLU A O 1
ATOM 682 N N . ILE A 1 87 ? -7.827 2.600 -17.626 1.00 51.72 87 ILE A N 1
ATOM 683 C CA . ILE A 1 87 ? -8.075 4.029 -17.396 1.00 51.72 87 ILE A CA 1
ATOM 684 C C . ILE A 1 87 ? -8.347 4.659 -18.763 1.00 51.72 87 ILE A C 1
ATOM 686 O O . ILE A 1 87 ? -7.435 5.145 -19.428 1.00 51.72 87 ILE A O 1
ATOM 690 N N . GLN A 1 88 ? -9.611 4.633 -19.189 1.00 44.47 88 GLN A N 1
ATOM 691 C CA . GLN A 1 88 ? -10.095 5.607 -20.156 1.00 44.47 88 GLN A CA 1
ATOM 692 C C . GLN A 1 88 ? -9.795 6.986 -19.576 1.00 44.47 88 GLN A C 1
ATOM 694 O O . GLN A 1 88 ? -10.237 7.324 -18.477 1.00 44.47 88 GLN A O 1
ATOM 699 N N . GLU A 1 89 ? -8.965 7.714 -20.311 1.00 42.69 89 GLU A N 1
ATOM 700 C CA . GLU A 1 89 ? -8.758 9.149 -20.245 1.00 42.69 89 GLU A CA 1
ATOM 701 C C . GLU A 1 89 ? -10.079 9.833 -19.864 1.00 42.69 89 GLU A C 1
ATOM 703 O O . GLU A 1 89 ? -11.000 9.952 -20.666 1.00 42.69 89 GLU A O 1
ATOM 708 N N . TRP A 1 90 ? -10.228 10.209 -18.591 1.00 34.28 90 TRP A N 1
ATOM 709 C CA . TRP A 1 90 ? -11.211 11.219 -18.236 1.00 34.28 90 TRP A CA 1
ATOM 710 C C . TRP A 1 90 ? -10.659 12.514 -18.802 1.00 34.28 90 TRP A C 1
ATOM 712 O O . TRP A 1 90 ? -9.828 13.163 -18.161 1.00 34.28 90 TRP A O 1
ATOM 722 N N . ASP A 1 91 ? -11.095 12.835 -20.019 1.00 41.41 91 ASP A N 1
ATOM 723 C CA . ASP A 1 91 ? -11.010 14.169 -20.585 1.00 41.41 91 ASP A CA 1
ATOM 724 C C . ASP A 1 91 ? -11.502 15.148 -19.517 1.00 41.41 91 ASP A C 1
ATOM 726 O O . ASP A 1 91 ? -12.688 15.249 -19.197 1.00 41.41 91 ASP A O 1
ATOM 730 N N . GLN A 1 92 ? -10.554 15.827 -18.875 1.00 42.84 92 GLN A N 1
ATOM 731 C CA . GLN A 1 92 ? -10.866 17.001 -18.089 1.00 42.84 92 GLN A CA 1
ATOM 732 C C . GLN A 1 92 ? -11.172 18.090 -19.100 1.00 42.84 92 GLN A C 1
ATOM 734 O O . GLN A 1 92 ? -10.260 18.783 -19.556 1.00 42.84 92 GLN A O 1
ATOM 739 N N . ASP A 1 93 ? -12.454 18.226 -19.435 1.00 37.22 93 ASP A N 1
ATOM 740 C CA . ASP A 1 93 ? -12.965 19.409 -20.103 1.00 37.22 93 ASP A CA 1
ATOM 741 C C . ASP A 1 93 ? -12.479 20.639 -19.330 1.00 37.22 93 ASP A C 1
ATOM 743 O O . ASP A 1 93 ? -12.872 20.956 -18.201 1.00 37.22 93 ASP A O 1
ATOM 747 N N . LYS A 1 94 ? -11.511 21.291 -19.964 1.00 48.50 94 LYS A N 1
ATOM 748 C CA . LYS A 1 94 ? -11.053 22.636 -19.694 1.00 48.50 94 LYS A CA 1
ATOM 749 C C . LYS A 1 94 ? -12.238 23.560 -19.932 1.00 48.50 94 LYS A C 1
ATOM 751 O O . LYS A 1 94 ? -12.403 24.010 -21.050 1.00 48.50 94 LYS A O 1
ATOM 756 N N . ASP A 1 95 ? -12.974 23.921 -18.886 1.00 35.28 95 ASP A N 1
ATOM 757 C CA . ASP A 1 95 ? -13.772 25.144 -18.927 1.00 35.28 95 ASP A CA 1
ATOM 758 C C . ASP A 1 95 ? -13.773 25.906 -17.596 1.00 35.28 95 ASP A C 1
ATOM 760 O O . ASP A 1 95 ? -14.360 25.536 -16.583 1.00 35.28 95 ASP A O 1
ATOM 764 N N . SER A 1 96 ? -12.991 26.984 -17.639 1.00 40.94 96 SER A N 1
ATOM 765 C CA . SER A 1 96 ? -13.206 28.301 -17.049 1.00 40.94 96 SER A CA 1
ATOM 766 C C . SER A 1 96 ? -14.352 28.485 -16.042 1.00 40.94 96 SER A C 1
ATOM 768 O O . SER A 1 96 ? -15.528 28.480 -16.380 1.00 40.94 96 SER A O 1
ATOM 770 N N . SER A 1 97 ? -13.947 28.845 -14.821 1.00 44.38 97 SER A N 1
ATOM 771 C CA . SER A 1 97 ? -14.457 29.975 -14.027 1.00 44.38 97 SER A CA 1
ATOM 772 C C . SER A 1 97 ? -15.903 30.437 -14.277 1.00 44.38 97 SER A C 1
ATOM 774 O O . SER A 1 97 ? -16.153 31.258 -15.155 1.00 44.38 97 SER A O 1
ATOM 776 N N . SER A 1 98 ? -16.812 30.093 -13.365 1.00 40.34 98 SER A N 1
ATOM 777 C CA . SER A 1 98 ? -17.593 31.112 -12.643 1.00 40.34 98 SER A CA 1
ATOM 778 C C . SER A 1 98 ? -18.278 30.509 -11.416 1.00 40.34 98 SER A C 1
ATOM 780 O O . SER A 1 98 ? -18.932 29.470 -11.478 1.00 40.34 98 SER A O 1
ATOM 782 N N . GLU A 1 99 ? -18.086 31.167 -10.275 1.00 47.12 99 GLU A N 1
ATOM 783 C CA . GLU A 1 99 ? -18.797 30.899 -9.030 1.00 47.12 99 GLU A CA 1
ATOM 784 C C . GLU A 1 99 ? -20.304 31.084 -9.252 1.00 47.12 99 GLU A C 1
ATOM 786 O O . GLU A 1 99 ? -20.740 32.146 -9.695 1.00 47.12 99 GLU A O 1
ATOM 791 N N . GLN A 1 100 ? -21.117 30.078 -8.922 1.00 39.00 100 GLN A N 1
ATOM 792 C CA . GLN A 1 100 ? -22.567 30.250 -8.849 1.00 39.00 100 GLN A CA 1
ATOM 793 C C . GLN A 1 100 ? -23.052 30.084 -7.414 1.00 39.00 100 GLN A C 1
ATOM 795 O O . GLN A 1 100 ? -23.300 28.994 -6.902 1.00 39.00 100 GLN A O 1
ATOM 800 N N . GLN A 1 101 ? -23.177 31.247 -6.783 1.00 33.09 101 GLN A N 1
ATOM 801 C CA . GLN A 1 101 ? -23.972 31.520 -5.599 1.00 33.09 101 GLN A CA 1
ATOM 802 C C . GLN A 1 101 ? -25.418 31.027 -5.804 1.00 33.09 101 GLN A C 1
ATOM 804 O O . GLN A 1 101 ? -26.084 31.385 -6.775 1.00 33.09 101 GLN A O 1
ATOM 809 N N . TRP A 1 102 ? -25.911 30.201 -4.877 1.00 24.86 102 TRP A N 1
ATOM 810 C CA . TRP A 1 102 ? -27.285 29.695 -4.886 1.00 24.86 102 TRP A CA 1
ATOM 811 C C . TRP A 1 102 ? -28.313 30.828 -4.761 1.00 24.86 102 TRP A C 1
ATOM 813 O O . TRP A 1 102 ? -28.283 31.599 -3.803 1.00 24.86 102 TRP A O 1
ATOM 823 N N . THR A 1 103 ? -29.296 30.849 -5.664 1.00 36.19 103 THR A N 1
ATOM 824 C CA . THR A 1 103 ? -30.590 31.507 -5.436 1.00 36.19 103 THR A CA 1
ATOM 825 C C . THR A 1 103 ? -31.719 30.474 -5.576 1.00 36.19 103 THR A C 1
ATOM 827 O O . THR A 1 103 ? -31.686 29.657 -6.502 1.00 36.19 103 THR A O 1
ATOM 830 N N . PRO A 1 104 ? -32.709 30.430 -4.662 1.00 31.92 104 PRO A N 1
ATOM 831 C CA . PRO A 1 104 ? -33.812 29.478 -4.760 1.00 31.92 104 PRO A CA 1
ATOM 832 C C . PRO A 1 104 ? -34.793 29.868 -5.875 1.00 31.92 104 PRO A C 1
ATOM 834 O O . PRO A 1 104 ? -35.218 31.019 -5.973 1.00 31.92 104 PRO A O 1
ATOM 837 N N . LYS A 1 105 ? -35.174 28.874 -6.686 1.00 39.31 105 LYS A N 1
ATOM 838 C CA . LYS A 1 105 ? -36.123 28.971 -7.805 1.00 39.31 105 LYS A CA 1
ATOM 839 C C . LYS A 1 105 ? -37.513 29.433 -7.341 1.00 39.31 105 LYS A C 1
ATOM 841 O O . LYS A 1 105 ? -38.084 28.828 -6.436 1.00 39.31 105 LYS A O 1
ATOM 846 N N . LYS A 1 106 ? -38.091 30.426 -8.027 1.00 40.03 106 LYS A N 1
ATOM 847 C CA . LYS A 1 106 ? -39.546 30.661 -8.052 1.00 40.03 106 LYS A CA 1
ATOM 848 C C . LYS A 1 106 ? -40.151 29.983 -9.287 1.00 40.03 106 LYS A C 1
ATOM 850 O O . LYS A 1 106 ? -39.526 29.949 -10.343 1.00 40.03 106 LYS A O 1
ATOM 855 N N . GLN A 1 107 ? -41.316 29.377 -9.082 1.00 36.88 107 GLN A N 1
ATOM 856 C CA . GLN A 1 107 ? -42.092 28.589 -10.045 1.00 36.88 107 GLN A CA 1
ATOM 857 C C . GLN A 1 107 ? -42.743 29.466 -11.135 1.00 36.88 107 GLN A C 1
ATOM 859 O O . GLN A 1 107 ? -42.836 30.678 -10.933 1.00 36.88 107 GLN A O 1
ATOM 864 N N . PRO A 1 108 ? -43.163 28.883 -12.277 1.00 40.38 108 PRO A N 1
ATOM 865 C CA . PRO A 1 108 ? -43.693 29.638 -13.405 1.00 40.38 108 PRO A CA 1
ATOM 866 C C . PRO A 1 108 ? -45.189 29.913 -13.211 1.00 40.38 108 PRO A C 1
ATOM 868 O O . PRO A 1 108 ? -45.967 28.977 -13.046 1.00 40.38 108 PRO A O 1
ATOM 871 N N . GLU A 1 109 ? -45.584 31.183 -13.257 1.00 41.22 109 GLU A N 1
ATOM 872 C CA . GLU A 1 109 ? -46.965 31.568 -13.555 1.00 41.22 109 GLU A CA 1
ATOM 873 C C . GLU A 1 109 ? -47.034 31.974 -15.029 1.00 41.22 109 GLU A C 1
ATOM 875 O O . GLU A 1 109 ? -46.305 32.854 -15.492 1.00 41.22 109 GLU A O 1
ATOM 880 N N . GLU A 1 110 ? -47.874 31.242 -15.758 1.00 43.12 110 GLU A N 1
ATOM 881 C CA . GLU A 1 110 ? -48.399 31.572 -17.078 1.00 43.12 110 GLU A CA 1
ATOM 882 C C . GLU A 1 110 ? -48.973 32.989 -17.078 1.00 43.12 110 GLU A C 1
ATOM 884 O O . GLU A 1 110 ? -49.599 33.373 -16.100 1.00 43.12 110 GLU A O 1
ATOM 889 N N . LEU A 1 111 ? -48.846 33.717 -18.187 1.00 40.25 111 LEU A N 1
ATOM 890 C CA . LEU A 1 111 ? -49.970 34.440 -18.780 1.00 40.25 111 LEU A CA 1
ATOM 891 C C . LEU A 1 111 ? -49.648 34.750 -20.250 1.00 40.25 111 LEU A C 1
ATOM 893 O O . LEU A 1 111 ? -48.591 35.277 -20.595 1.00 40.25 111 LEU A O 1
ATOM 897 N N . GLU A 1 112 ? -50.594 34.352 -21.092 1.00 39.31 112 GLU A N 1
ATOM 898 C CA . GLU A 1 112 ? -50.724 34.624 -22.519 1.00 39.31 112 GLU A CA 1
ATOM 899 C C . GLU A 1 112 ? -50.652 36.132 -22.832 1.00 39.31 112 GLU A C 1
ATOM 901 O O . GLU A 1 112 ? -50.946 36.966 -21.975 1.00 39.31 112 GLU A O 1
ATOM 906 N N . ASN A 1 113 ? -50.302 36.489 -24.075 1.00 39.78 113 ASN A N 1
ATOM 907 C CA . ASN A 1 113 ? -51.195 37.211 -25.002 1.00 39.78 113 ASN A CA 1
ATOM 908 C C . ASN A 1 113 ? -50.440 37.768 -26.227 1.00 39.78 113 ASN A C 1
ATOM 910 O O . ASN A 1 113 ? -49.638 38.694 -26.151 1.00 39.78 113 ASN A O 1
ATOM 914 N N . GLU A 1 114 ? -50.731 37.133 -27.361 1.00 38.78 114 GLU A N 1
ATOM 915 C CA . GLU A 1 114 ? -51.013 37.671 -28.698 1.00 38.78 114 GLU A CA 1
ATOM 916 C C . GLU A 1 114 ? -50.863 39.192 -28.952 1.00 38.78 114 GLU A C 1
ATOM 918 O O . GLU A 1 114 ? -51.585 39.996 -28.368 1.00 38.78 114 GLU A O 1
ATOM 923 N N . SER A 1 115 ? -50.066 39.579 -29.961 1.00 45.97 115 SER A N 1
ATOM 924 C CA . SER A 1 115 ? -50.556 40.228 -31.206 1.00 45.97 115 SER A CA 1
ATOM 925 C C . SER A 1 115 ? -49.482 41.030 -31.963 1.00 45.97 115 SER A C 1
ATOM 927 O O . SER A 1 115 ? -48.893 41.968 -31.444 1.00 45.97 115 SER A O 1
ATOM 929 N N . LYS A 1 116 ? -49.299 40.621 -33.226 1.00 47.56 116 LYS A N 1
ATOM 930 C CA . LYS A 1 116 ? -49.062 41.372 -34.481 1.00 47.56 116 LYS A CA 1
ATOM 931 C C . LYS A 1 116 ? -48.740 42.877 -34.409 1.00 47.56 116 LYS A C 1
ATOM 933 O O . LYS A 1 116 ? -49.566 43.629 -33.914 1.00 47.56 116 LYS A O 1
ATOM 938 N N . ASP A 1 117 ? -47.698 43.294 -35.136 1.00 47.12 117 ASP A N 1
ATOM 939 C CA . ASP A 1 117 ? -47.766 44.323 -36.203 1.00 47.12 117 ASP A CA 1
ATOM 940 C C . ASP A 1 117 ? -46.420 44.341 -36.971 1.00 47.12 117 ASP A C 1
ATOM 942 O O . ASP A 1 117 ? -45.370 44.319 -36.335 1.00 47.12 117 ASP A O 1
ATOM 946 N N . SER A 1 118 ? -46.379 43.971 -38.262 1.00 47.38 118 SER A N 1
ATOM 947 C CA . SER A 1 118 ? -46.097 44.847 -39.431 1.00 47.38 118 SER A CA 1
ATOM 948 C C . SER A 1 118 ? -44.926 45.831 -39.209 1.00 47.38 118 SER A C 1
ATOM 950 O O . SER A 1 118 ? -44.858 46.518 -38.204 1.00 47.38 118 SER A O 1
ATOM 952 N N . GLY A 1 119 ? -43.879 45.916 -40.027 1.00 39.69 119 GLY A N 1
ATOM 953 C CA . GLY A 1 119 ? -43.799 45.881 -41.481 1.00 39.69 119 GLY A CA 1
ATOM 954 C C . GLY A 1 119 ?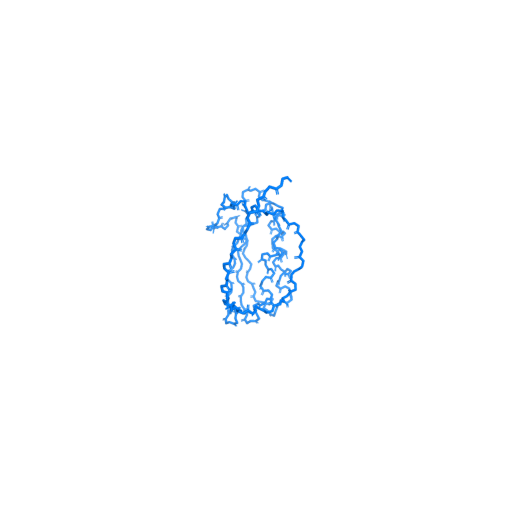 -43.087 47.170 -41.917 1.00 39.69 119 GLY A C 1
ATOM 955 O O . GLY A 1 119 ? -43.618 48.232 -41.637 1.00 39.69 119 GLY A O 1
ATOM 956 N N . GLU A 1 120 ? -41.932 47.033 -42.588 1.00 41.31 120 GLU A N 1
ATOM 957 C CA . GLU A 1 120 ? -41.247 48.024 -43.462 1.00 41.31 120 GLU A CA 1
ATOM 958 C C . GLU A 1 120 ? -40.804 49.363 -42.796 1.00 41.31 120 GLU A C 1
ATOM 960 O O . GLU A 1 120 ? -41.468 49.902 -41.923 1.00 41.31 120 GLU A O 1
ATOM 965 N N . TYR A 1 121 ? -39.655 49.985 -43.076 1.00 42.09 121 TYR A N 1
ATOM 966 C CA . TYR A 1 121 ? -38.790 50.086 -44.257 1.00 42.09 121 TYR A CA 1
ATOM 967 C C . TYR A 1 121 ? -37.312 50.167 -43.844 1.00 42.09 121 TYR A C 1
ATOM 969 O O . TYR A 1 121 ? -37.035 50.730 -42.759 1.00 42.09 121 TYR A O 1
#

pLDDT: mean 71.99, std 21.73, range [24.86, 92.94]

Radius of gyration: 26.76 Å; chains: 1; bounding box: 64×60×61 Å

Foldseek 3Di:
DAPAAEEEEEDAQDPPDQCQVVLLVVQVHQNHQEYEYEYAHDPRDDVVSSVNNVVSNCVSCVPHPNNVHYHYHYDHHDPDPDDPVPPDPPPPPDDDDDDDDDDDDDDDDDDDDDDDDDDDD

Sequence (121 aa):
MPNLRRLKVGFNAHKGQKYGNMLAGIQHLLNLKEIARKIGAATDADESDKRAAEYAFHCAISKHPCCRNFDVRRVDQVDEDYSPSEIQEWDQDKDSSSEQQWTPKKQPEELENESKDSGEY

Organism: NCBI:txid40149

Secondary structure (DSSP, 8-state):
-TT--EEEEEEEE-TT---HHHHHGGGG-TT--EEEEEEEE-TT--HHHHHHHHHHHHHHHHTSGGGGSEEEEE-S----S--GGG-----------------PPPPPPP-----------